Protein AF-A0A497JMN3-F1 (afdb_monomer_lite)

Secondary structure (DSSP, 8-state):
-TGGGT-S-EEEE----SS-TT-SS-HHHHHHHHH-SS-EEEE-

Radius of gyration: 11.46 Å; chains: 1; bounding box: 25×19×27 Å

Foldseek 3Di:
DCVVVVDQEAEEEADDPDPPPPCPAPPVSVVCCVPDPHYYHYDD

Sequence (44 aa):
AAEEKNVDLIVMGARGISKIKEILLGSVSHGVARKAHCPVLIIK

Structure (mmCIF, N/CA/C/O backbone):
data_AF-A0A497JMN3-F1
#
_entry.id   AF-A0A497JMN3-F1
#
loop_
_atom_site.group_PDB
_atom_site.id
_atom_site.type_symbol
_atom_site.label_atom_id
_atom_site.label_alt_id
_atom_site.label_comp_id
_atom_site.label_asym_id
_atom_site.label_entity_id
_atom_site.label_seq_id
_atom_site.pdbx_PDB_ins_code
_atom_site.Cartn_x
_atom_site.Cartn_y
_atom_site.Cartn_z
_atom_site.occupancy
_atom_site.B_iso_or_equiv
_atom_site.auth_seq_id
_atom_site.auth_comp_id
_atom_site.auth_asym_id
_atom_site.auth_atom_id
_atom_site.pdbx_PDB_model_num
ATOM 1 N N . ALA A 1 1 ? -4.007 11.614 5.784 1.00 85.06 1 ALA A N 1
ATOM 2 C CA . ALA A 1 1 ? -5.045 11.720 4.731 1.00 85.06 1 ALA A CA 1
ATOM 3 C C . ALA A 1 1 ? -5.944 10.485 4.619 1.00 85.06 1 ALA A C 1
ATOM 5 O O . ALA A 1 1 ? -7.133 10.628 4.851 1.00 85.06 1 ALA A O 1
ATOM 6 N N . ALA A 1 2 ? -5.445 9.298 4.240 1.00 91.00 2 ALA A N 1
ATOM 7 C CA . ALA A 1 2 ? -6.294 8.098 4.151 1.00 91.00 2 ALA A CA 1
ATOM 8 C C . ALA A 1 2 ? -6.848 7.687 5.532 1.00 91.00 2 ALA A C 1
ATOM 10 O O . ALA A 1 2 ? -8.050 7.505 5.673 1.00 91.00 2 ALA A O 1
ATOM 11 N N . GLU A 1 3 ? -5.983 7.643 6.553 1.00 91.69 3 GLU A N 1
ATOM 12 C CA . GLU A 1 3 ? -6.359 7.344 7.949 1.00 91.69 3 GLU A CA 1
ATOM 13 C C . GLU A 1 3 ? -7.368 8.351 8.508 1.00 91.69 3 GLU A C 1
ATOM 15 O O . GLU A 1 3 ? -8.415 7.968 9.008 1.00 91.69 3 GLU A O 1
ATOM 20 N N . GLU A 1 4 ? -7.106 9.651 8.339 1.00 95.56 4 GLU A N 1
ATOM 21 C CA . GLU A 1 4 ? -8.018 10.731 8.759 1.00 95.56 4 GLU A CA 1
ATOM 22 C C . GLU A 1 4 ? -9.422 10.607 8.153 1.00 95.56 4 GLU A C 1
ATOM 24 O O . GLU A 1 4 ? -10.400 11.053 8.747 1.00 95.56 4 GLU A O 1
ATOM 29 N N . LYS A 1 5 ? -9.521 10.022 6.956 1.00 95.25 5 LYS A N 1
ATOM 30 C CA . LYS A 1 5 ? -10.781 9.838 6.236 1.00 95.25 5 LYS A CA 1
ATOM 31 C C . LYS A 1 5 ? -11.443 8.488 6.511 1.00 95.25 5 LYS A C 1
ATOM 33 O O . LYS A 1 5 ? -12.504 8.258 5.943 1.00 95.25 5 LYS A O 1
ATOM 38 N N . ASN A 1 6 ? -10.850 7.634 7.353 1.00 93.75 6 ASN A N 1
ATOM 39 C CA . ASN A 1 6 ? -11.325 6.276 7.641 1.00 93.75 6 ASN A CA 1
ATOM 40 C C . ASN A 1 6 ? -11.686 5.512 6.358 1.00 93.75 6 ASN A C 1
ATOM 42 O O . ASN A 1 6 ? -12.811 5.054 6.189 1.00 93.75 6 ASN A O 1
ATOM 46 N N . VAL A 1 7 ? -10.754 5.462 5.405 1.00 96.19 7 VAL A N 1
ATOM 47 C CA . VAL A 1 7 ? -11.007 4.797 4.121 1.00 96.19 7 VAL A CA 1
ATOM 48 C C . VAL A 1 7 ? -10.846 3.284 4.241 1.00 96.19 7 VAL A C 1
ATOM 50 O O . VAL A 1 7 ? -9.828 2.800 4.728 1.00 96.19 7 VAL A O 1
ATOM 53 N N . ASP A 1 8 ? -11.801 2.535 3.698 1.00 97.31 8 ASP A N 1
ATOM 54 C CA . ASP A 1 8 ? -11.766 1.066 3.730 1.00 97.31 8 ASP A CA 1
ATOM 55 C C . ASP A 1 8 ? -10.923 0.445 2.599 1.00 97.31 8 ASP A C 1
ATOM 57 O O . ASP A 1 8 ? -10.596 -0.740 2.643 1.00 97.31 8 ASP A O 1
ATOM 61 N N . LEU A 1 9 ? -10.563 1.226 1.570 1.00 96.94 9 LEU A N 1
ATOM 62 C CA . LEU A 1 9 ? -9.760 0.775 0.429 1.00 96.94 9 LEU A CA 1
ATOM 63 C C . LEU A 1 9 ? -8.995 1.936 -0.217 1.00 96.94 9 LEU A C 1
ATOM 65 O O . LEU A 1 9 ? -9.565 2.985 -0.523 1.00 96.94 9 LEU A O 1
ATOM 69 N N . ILE A 1 10 ? -7.716 1.714 -0.521 1.00 96.38 10 ILE A N 1
ATOM 70 C CA . ILE A 1 10 ? -6.912 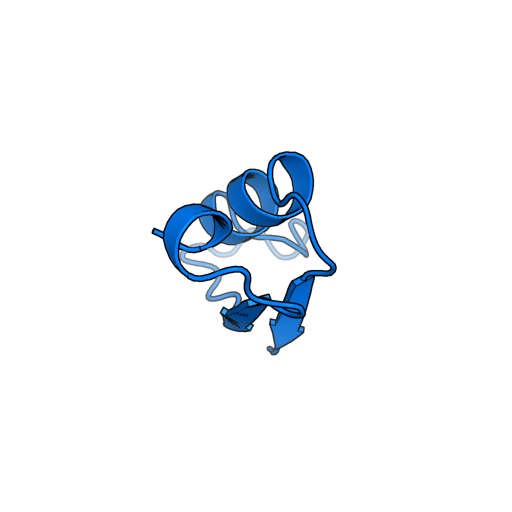2.618 -1.353 1.00 96.38 10 ILE A CA 1
ATOM 71 C C . ILE A 1 10 ? -6.804 2.035 -2.762 1.00 96.38 10 ILE A C 1
ATOM 73 O O . ILE A 1 10 ? -6.349 0.908 -2.937 1.00 96.38 10 ILE A O 1
ATOM 77 N N . VAL A 1 11 ? -7.169 2.816 -3.782 1.00 95.62 11 VAL A N 1
ATOM 78 C CA . VAL A 1 11 ? -7.010 2.437 -5.195 1.00 95.62 11 VAL A CA 1
ATOM 79 C C . VAL A 1 11 ? -5.967 3.333 -5.845 1.00 95.62 11 VAL A C 1
ATOM 81 O O . VAL A 1 11 ? -6.064 4.560 -5.771 1.00 95.62 11 VAL A O 1
ATOM 84 N N . MET A 1 12 ? -4.963 2.740 -6.492 1.00 92.56 12 MET A N 1
ATOM 85 C CA . MET A 1 12 ? -3.931 3.507 -7.190 1.00 92.56 12 MET A CA 1
ATOM 86 C C . MET A 1 12 ? -3.380 2.795 -8.425 1.00 92.56 12 MET A C 1
ATOM 88 O O . MET A 1 12 ? -3.381 1.571 -8.518 1.00 92.56 12 MET A O 1
ATOM 92 N N . GLY A 1 13 ? -2.861 3.576 -9.371 1.00 88.00 13 GLY A N 1
ATOM 93 C CA . GLY A 1 13 ? -2.117 3.042 -10.509 1.00 88.00 13 GLY A CA 1
ATOM 94 C C . GLY A 1 13 ? -0.660 2.730 -10.156 1.00 88.00 13 GLY A C 1
ATOM 95 O O . GLY A 1 13 ? -0.055 3.417 -9.328 1.00 88.00 13 GLY A O 1
ATOM 96 N N . ALA A 1 14 ? -0.064 1.748 -10.831 1.00 81.94 14 ALA A N 1
ATOM 97 C CA . ALA A 1 14 ? 1.382 1.531 -10.839 1.00 81.94 14 ALA A CA 1
ATOM 98 C C . ALA A 1 14 ? 1.960 1.899 -12.212 1.00 81.94 14 ALA A C 1
ATOM 100 O O . ALA A 1 14 ? 1.921 1.114 -13.156 1.00 81.94 14 ALA A O 1
ATOM 101 N N . ARG A 1 15 ? 2.531 3.104 -12.333 1.00 71.19 15 ARG A N 1
ATOM 102 C CA . ARG A 1 15 ? 3.315 3.496 -13.515 1.00 71.19 15 ARG A CA 1
ATOM 103 C C . ARG A 1 15 ? 4.800 3.252 -13.248 1.00 71.19 15 ARG A C 1
ATOM 105 O O . ARG A 1 15 ? 5.395 3.900 -12.392 1.00 71.19 15 ARG A O 1
ATOM 112 N N . GLY A 1 16 ? 5.394 2.305 -13.973 1.00 67.44 16 GLY A N 1
ATOM 113 C CA . GLY A 1 16 ? 6.839 2.079 -13.972 1.00 67.44 16 GLY A CA 1
ATOM 114 C C . GLY A 1 16 ? 7.540 3.148 -14.808 1.00 67.44 16 GLY A C 1
ATOM 115 O O . GLY A 1 16 ? 7.266 3.277 -15.995 1.00 67.44 16 GLY A O 1
ATOM 116 N N . ILE A 1 17 ? 8.439 3.915 -14.192 1.00 60.75 17 ILE A N 1
ATOM 117 C CA . ILE A 1 17 ? 9.168 5.019 -14.847 1.00 60.75 17 ILE A CA 1
ATOM 118 C C . ILE A 1 17 ? 10.370 4.519 -15.678 1.00 60.75 17 ILE A C 1
ATOM 120 O O . ILE A 1 17 ? 10.994 5.293 -16.396 1.00 60.75 17 ILE A O 1
ATOM 124 N N . SER A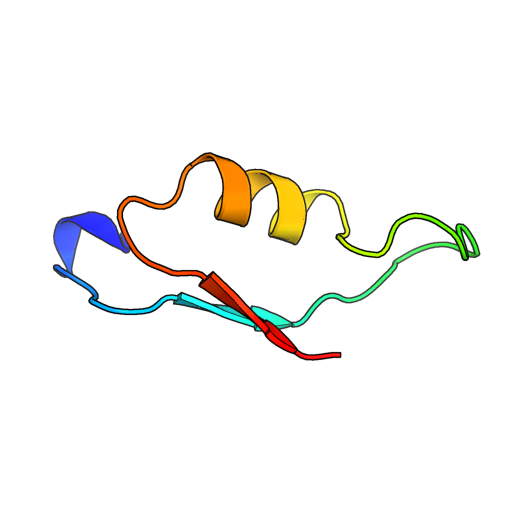 1 18 ? 10.691 3.221 -15.609 1.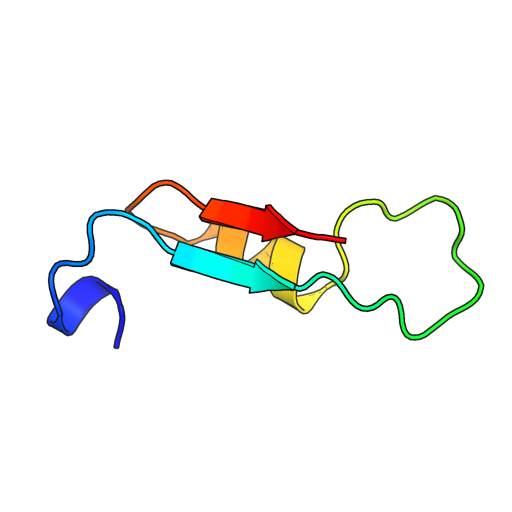00 59.12 18 SER A N 1
ATOM 125 C CA . SER A 1 18 ? 11.934 2.651 -16.143 1.00 59.12 18 SER A CA 1
ATOM 126 C C . SER A 1 18 ? 11.716 1.241 -16.704 1.00 59.12 18 SER A C 1
ATOM 128 O O . SER A 1 18 ? 10.834 0.523 -16.236 1.00 59.12 18 SER A O 1
ATOM 130 N N . LYS A 1 19 ? 12.579 0.801 -17.641 1.00 56.72 19 LYS A N 1
ATOM 131 C CA . LYS A 1 19 ? 12.672 -0.569 -18.218 1.00 56.72 19 LYS A CA 1
ATOM 132 C C . LYS A 1 19 ? 12.986 -1.678 -17.190 1.00 56.72 19 LYS A C 1
ATOM 134 O O . LYS A 1 19 ? 13.461 -2.749 -17.559 1.00 56.72 19 LYS A O 1
ATOM 139 N N . ILE A 1 20 ? 12.737 -1.444 -15.905 1.00 62.16 20 ILE A N 1
ATOM 140 C CA . ILE A 1 20 ? 12.836 -2.451 -14.858 1.00 62.16 20 ILE A CA 1
ATOM 141 C C . ILE A 1 20 ? 11.581 -3.315 -14.987 1.00 62.16 20 ILE A C 1
ATOM 143 O O . ILE A 1 20 ? 10.584 -3.119 -14.298 1.00 62.16 20 ILE A O 1
ATOM 147 N N . LYS A 1 21 ? 11.621 -4.240 -15.951 1.00 54.28 21 LYS A N 1
ATOM 148 C CA . LYS A 1 21 ? 10.549 -5.200 -16.247 1.00 54.28 21 LYS A CA 1
ATOM 149 C C . LYS A 1 21 ? 10.172 -6.076 -15.044 1.00 54.28 21 LYS A C 1
ATOM 151 O O . LYS A 1 21 ? 9.132 -6.718 -15.096 1.00 54.28 21 LYS A O 1
ATOM 156 N N . GLU A 1 22 ? 10.976 -6.076 -13.981 1.00 56.62 22 GLU A N 1
ATOM 157 C CA . GLU A 1 22 ? 10.836 -7.007 -12.859 1.00 56.62 22 GLU A CA 1
ATOM 158 C C . GLU A 1 22 ? 10.271 -6.410 -11.564 1.00 56.62 22 GLU A C 1
ATOM 160 O O . GLU A 1 22 ? 9.887 -7.165 -10.674 1.00 56.62 22 GLU A O 1
ATOM 165 N N . ILE A 1 23 ? 10.130 -5.085 -11.435 1.00 63.75 23 ILE A N 1
ATOM 166 C CA . ILE A 1 23 ? 9.483 -4.511 -10.245 1.00 63.75 23 ILE A CA 1
ATOM 167 C C . ILE A 1 23 ? 7.990 -4.340 -10.542 1.00 63.75 23 ILE A C 1
ATOM 169 O O . ILE A 1 23 ? 7.551 -3.321 -11.073 1.00 63.75 23 ILE A O 1
ATOM 173 N N . LEU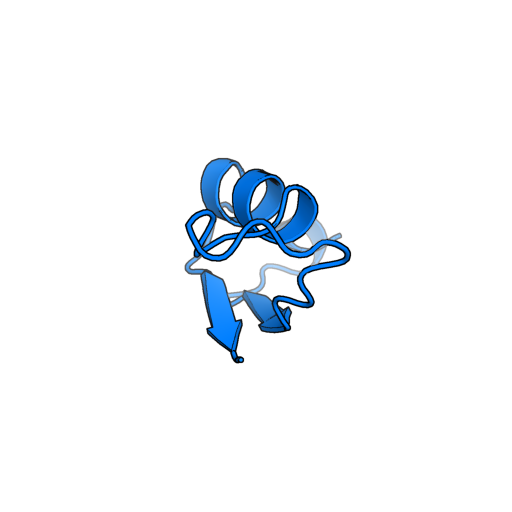 A 1 24 ? 7.203 -5.365 -10.196 1.00 69.12 24 LEU A N 1
ATOM 174 C CA . LEU A 1 24 ? 5.735 -5.369 -10.313 1.00 69.12 24 LEU A CA 1
ATOM 175 C C . LEU A 1 24 ? 5.072 -4.188 -9.569 1.00 69.12 24 LEU A C 1
ATOM 177 O O . LEU A 1 24 ? 4.023 -3.711 -9.992 1.00 69.12 24 LEU A O 1
ATOM 181 N N . LEU A 1 25 ? 5.696 -3.697 -8.489 1.00 77.62 25 LEU A N 1
ATOM 182 C CA . LEU A 1 25 ? 5.202 -2.630 -7.613 1.00 77.62 25 LEU A CA 1
ATOM 183 C C . LEU A 1 25 ? 6.194 -1.457 -7.602 1.00 77.62 25 LEU A C 1
ATOM 185 O O . LEU A 1 25 ? 7.188 -1.507 -6.885 1.00 77.62 25 LEU A O 1
ATOM 189 N N . GLY A 1 26 ? 5.955 -0.404 -8.392 1.00 82.19 26 GLY A N 1
ATOM 190 C CA . GLY A 1 26 ? 6.822 0.788 -8.401 1.00 82.19 26 GLY A CA 1
ATOM 191 C C . GLY A 1 26 ? 7.004 1.403 -7.001 1.00 82.19 26 GLY A C 1
ATOM 192 O O . GLY A 1 26 ? 6.171 1.193 -6.122 1.00 82.19 26 GLY A O 1
ATOM 193 N N . SER A 1 27 ? 8.067 2.188 -6.777 1.00 85.94 27 SER A N 1
ATOM 194 C CA . SER A 1 27 ? 8.496 2.635 -5.433 1.00 85.94 27 SER A CA 1
ATOM 195 C C . SER A 1 27 ? 7.394 3.288 -4.589 1.00 85.94 27 SER A C 1
ATOM 197 O O . SER A 1 27 ? 7.319 3.054 -3.384 1.00 85.94 27 SER A O 1
ATOM 199 N N . VAL A 1 28 ? 6.515 4.079 -5.216 1.00 90.31 28 VAL A N 1
ATOM 200 C CA . VAL A 1 28 ? 5.381 4.717 -4.529 1.00 90.31 28 VAL A CA 1
ATOM 201 C C . VAL A 1 28 ? 4.333 3.677 -4.143 1.00 90.31 28 VAL A C 1
ATOM 203 O O . VAL A 1 28 ? 3.984 3.579 -2.972 1.00 90.31 28 VAL A O 1
ATOM 206 N N . SER A 1 29 ? 3.869 2.866 -5.097 1.00 90.44 29 SER A N 1
ATOM 207 C CA . SER A 1 29 ? 2.860 1.831 -4.846 1.00 90.44 29 SER A CA 1
ATOM 208 C C . SER A 1 29 ? 3.341 0.802 -3.819 1.00 90.44 29 SER A C 1
ATOM 210 O O . SER A 1 29 ? 2.567 0.386 -2.963 1.00 90.44 29 SER A O 1
ATOM 212 N N . HIS A 1 30 ? 4.633 0.457 -3.835 1.00 90.50 30 HIS A N 1
ATOM 213 C CA . HIS A 1 30 ? 5.249 -0.402 -2.824 1.00 90.50 30 HIS A CA 1
ATOM 214 C C . HIS A 1 30 ? 5.247 0.250 -1.433 1.00 90.50 30 HIS A C 1
ATOM 216 O O . HIS A 1 30 ? 4.878 -0.383 -0.444 1.00 90.50 30 HIS A O 1
ATOM 222 N N . GLY A 1 31 ? 5.629 1.529 -1.351 1.00 92.94 31 GLY A N 1
ATOM 223 C CA . GLY A 1 31 ? 5.628 2.284 -0.100 1.00 92.94 31 GLY A CA 1
ATOM 224 C C . GLY A 1 31 ? 4.231 2.440 0.506 1.00 92.94 31 GLY A C 1
ATOM 225 O O . GLY A 1 31 ? 4.086 2.326 1.722 1.00 92.94 31 GLY A O 1
ATOM 226 N N . VAL A 1 32 ? 3.214 2.653 -0.334 1.00 94.00 32 VAL A N 1
ATOM 227 C CA . VAL A 1 32 ? 1.806 2.729 0.083 1.00 94.00 32 VAL A CA 1
ATOM 228 C C . 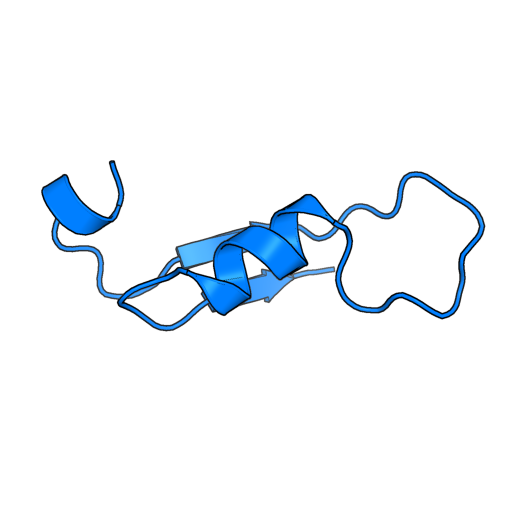VAL A 1 32 ? 1.318 1.366 0.570 1.00 94.00 32 VAL A C 1
ATOM 230 O O . VAL A 1 32 ? 0.834 1.275 1.694 1.00 94.00 32 VAL A O 1
ATOM 233 N N . ALA A 1 33 ? 1.519 0.298 -0.209 1.00 92.44 33 ALA A N 1
ATOM 234 C CA . ALA A 1 33 ? 1.093 -1.054 0.164 1.00 92.44 33 ALA A CA 1
ATOM 235 C C . ALA A 1 33 ? 1.702 -1.530 1.493 1.00 92.44 33 ALA A C 1
ATOM 237 O O . ALA A 1 33 ? 1.038 -2.213 2.264 1.00 92.44 33 ALA A O 1
ATOM 238 N N . ARG A 1 34 ? 2.948 -1.140 1.795 1.00 93.62 34 ARG A N 1
ATOM 239 C CA . ARG A 1 34 ? 3.610 -1.483 3.065 1.00 93.62 34 ARG A CA 1
ATOM 240 C C . ARG A 1 34 ? 3.089 -0.735 4.290 1.00 93.62 3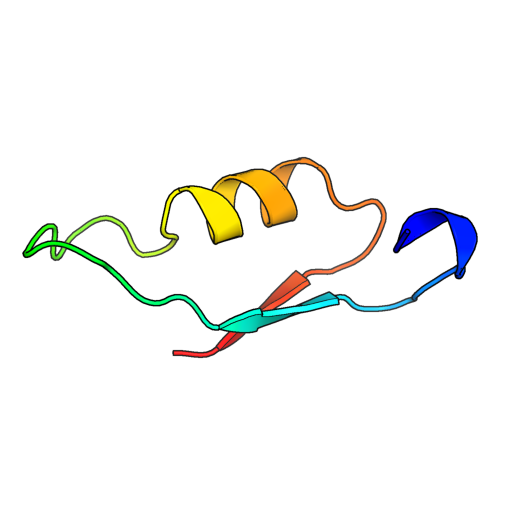4 ARG A C 1
ATOM 242 O O . ARG A 1 34 ? 3.365 -1.181 5.399 1.00 93.62 34 ARG A O 1
ATOM 249 N N . LYS A 1 35 ? 2.470 0.433 4.113 1.00 94.81 35 LYS A N 1
ATOM 250 C CA . LYS A 1 35 ? 2.128 1.354 5.213 1.00 94.81 35 LYS A CA 1
ATOM 251 C C . LYS A 1 35 ? 0.628 1.572 5.381 1.00 94.81 35 LYS A C 1
ATOM 253 O O . LYS A 1 35 ? 0.228 2.182 6.363 1.00 94.81 35 LYS A O 1
ATOM 258 N N . ALA A 1 36 ? -0.187 1.143 4.424 1.00 95.69 36 ALA A N 1
ATOM 259 C CA . ALA A 1 36 ? -1.626 1.321 4.488 1.00 95.69 36 ALA A CA 1
ATOM 260 C C . ALA A 1 36 ? -2.231 0.544 5.669 1.00 95.69 36 ALA A C 1
ATOM 262 O O . ALA A 1 36 ? -1.899 -0.615 5.900 1.00 95.69 36 ALA A O 1
ATOM 263 N N . HIS A 1 37 ? -3.149 1.193 6.384 1.00 95.75 37 HIS A N 1
ATOM 264 C CA . HIS A 1 37 ? -3.969 0.587 7.438 1.00 95.75 37 HIS A CA 1
ATOM 265 C C . HIS A 1 37 ? -5.143 -0.233 6.873 1.00 95.75 37 HIS A C 1
ATOM 267 O O . HIS A 1 37 ? -5.822 -0.933 7.617 1.00 95.75 37 HIS A O 1
ATOM 273 N N . CYS A 1 38 ? -5.391 -0.137 5.566 1.00 96.25 38 CYS A N 1
ATOM 274 C CA . CYS A 1 38 ? -6.456 -0.824 4.850 1.00 96.25 38 CYS A CA 1
ATOM 275 C C . CYS A 1 38 ? -5.915 -1.462 3.556 1.00 96.25 38 CYS A C 1
ATOM 277 O O . CYS A 1 38 ? -4.784 -1.170 3.145 1.00 96.25 38 CYS A O 1
ATOM 279 N N . PRO A 1 39 ? -6.686 -2.353 2.907 1.00 97.12 39 PRO A N 1
ATOM 280 C CA . PRO A 1 39 ? -6.285 -2.959 1.645 1.00 97.12 39 PRO A CA 1
ATOM 281 C C . PRO A 1 39 ? -5.918 -1.924 0.572 1.00 97.12 39 PRO A C 1
ATOM 283 O O . PRO A 1 39 ? -6.481 -0.828 0.502 1.00 97.12 39 PRO A O 1
ATOM 286 N N . VAL A 1 40 ? -4.983 -2.298 -0.304 1.00 95.56 40 VAL A N 1
ATOM 287 C CA . VAL A 1 40 ? -4.548 -1.470 -1.436 1.00 95.56 40 VAL A CA 1
ATOM 288 C C . VAL A 1 40 ? -4.754 -2.241 -2.735 1.00 95.56 40 VAL A C 1
ATOM 290 O O . VAL A 1 40 ? -4.117 -3.269 -2.960 1.00 95.56 40 VAL A O 1
ATOM 293 N N . LEU A 1 41 ? -5.626 -1.731 -3.604 1.00 95.31 41 LEU A N 1
ATOM 294 C CA . LEU A 1 41 ? -5.829 -2.238 -4.957 1.00 95.31 41 LEU A CA 1
ATOM 295 C C . LEU A 1 41 ? -4.938 -1.466 -5.932 1.00 95.31 41 LEU A C 1
ATOM 297 O O . LEU A 1 41 ? -5.083 -0.253 -6.110 1.00 95.31 41 LEU A O 1
ATOM 301 N N . ILE A 1 42 ? -4.027 -2.184 -6.584 1.00 91.81 42 ILE A N 1
ATOM 302 C CA . ILE A 1 42 ? -3.066 -1.604 -7.521 1.00 91.81 42 ILE A CA 1
ATOM 303 C C . ILE A 1 42 ? -3.429 -2.041 -8.935 1.00 91.81 42 ILE A C 1
ATOM 305 O O . ILE A 1 42 ? -3.448 -3.232 -9.236 1.00 91.81 42 ILE A O 1
ATOM 309 N N . ILE A 1 43 ? -3.717 -1.061 -9.790 1.00 88.50 43 ILE A N 1
ATOM 310 C CA . ILE A 1 43 ? -4.161 -1.268 -11.172 1.00 88.50 43 ILE A CA 1
ATOM 311 C C . ILE A 1 43 ? -3.014 -0.921 -12.129 1.00 88.50 43 ILE A C 1
ATOM 313 O O . ILE A 1 43 ? -2.246 0.017 -11.880 1.00 88.50 43 ILE A O 1
ATOM 317 N N . LYS A 1 44 ? -2.890 -1.696 -13.208 1.00 76.50 44 LYS A N 1
ATOM 318 C CA . LYS A 1 44 ? -1.907 -1.492 -14.274 1.00 76.50 44 LYS A CA 1
ATOM 319 C C . LYS A 1 44 ? -2.558 -0.903 -15.515 1.00 76.50 44 LYS A C 1
ATOM 321 O O . LYS A 1 44 ? -3.657 -1.381 -15.863 1.00 76.50 44 LYS A O 1
#

pLDDT: mean 84.9, std 13.5, range [54.28, 97.31]